Protein AF-A0A3N5GP65-F1 (afdb_monomer_lite)

Secondary structure (DSSP, 8-state):
-------------TTHHHHHHHHHHHHHHHHHHHHHHHHHHTHHHHHHHHHHHHHHHHHGGGS-HHHHHHHTT--PPPP-SSHHHHHHHHHHHHTT-SS----

pLDDT: mean 76.9, std 13.14, range [43.47, 92.38]

Structure (mmCIF, N/CA/C/O backbone):
data_AF-A0A3N5GP65-F1
#
_entry.id   AF-A0A3N5GP65-F1
#
loop_
_atom_site.group_PDB
_atom_site.id
_atom_site.type_symbol
_atom_site.label_atom_id
_atom_site.label_alt_id
_atom_site.label_comp_id
_atom_site.label_asym_id
_atom_site.label_entity_id
_atom_site.label_seq_id
_atom_site.pdbx_PDB_ins_code
_atom_site.Cartn_x
_atom_site.Cartn_y
_atom_site.Cartn_z
_atom_site.occupancy
_atom_site.B_iso_or_equiv
_atom_site.auth_seq_id
_atom_site.auth_comp_id
_atom_site.auth_asym_id
_atom_site.auth_atom_id
_atom_site.pdbx_PDB_model_num
ATOM 1 N N . MET A 1 1 ? -37.261 12.288 31.210 1.00 44.12 1 MET A N 1
ATOM 2 C CA . MET A 1 1 ? -37.288 11.814 29.806 1.00 44.12 1 MET A CA 1
ATOM 3 C C . MET A 1 1 ? -36.732 12.910 28.897 1.00 44.12 1 MET A C 1
ATOM 5 O O . MET A 1 1 ? -37.486 13.785 28.502 1.00 44.12 1 MET A O 1
ATOM 9 N N . LEU A 1 2 ? -35.428 12.914 28.589 1.00 43.47 2 LEU A N 1
ATOM 10 C CA . LEU A 1 2 ? -34.859 13.795 27.557 1.00 43.47 2 LEU A CA 1
ATOM 11 C C . LEU A 1 2 ? -34.317 12.934 26.415 1.00 43.47 2 LEU A C 1
ATOM 13 O O . LEU A 1 2 ? -33.263 12.311 26.512 1.00 43.47 2 LEU A O 1
ATOM 17 N N . LYS A 1 3 ? -35.097 12.875 25.337 1.00 48.44 3 LYS A N 1
ATOM 18 C CA . LYS A 1 3 ? -34.769 12.189 24.089 1.00 48.44 3 LYS A CA 1
ATOM 19 C C . LYS A 1 3 ? -33.785 13.073 23.317 1.00 48.44 3 LYS A C 1
ATOM 21 O O . LYS A 1 3 ? -34.195 13.971 22.588 1.00 48.44 3 LYS A O 1
ATOM 26 N N . SER A 1 4 ? -32.489 12.851 23.543 1.00 52.56 4 SER A N 1
ATOM 27 C CA . SER A 1 4 ? -31.398 13.523 22.831 1.00 52.56 4 SER A CA 1
ATOM 28 C C . SER A 1 4 ? -31.444 13.143 21.349 1.00 52.56 4 SER A C 1
ATOM 30 O O . SER A 1 4 ? -31.078 12.033 20.956 1.00 52.56 4 SER A O 1
ATOM 32 N N . LYS A 1 5 ? -31.976 14.055 20.527 1.00 53.84 5 LYS A N 1
ATOM 33 C CA . LYS A 1 5 ? -31.929 13.988 19.065 1.00 53.84 5 LYS A CA 1
ATOM 34 C C . LYS A 1 5 ? -30.465 14.108 18.630 1.00 53.84 5 LYS A C 1
ATOM 36 O O . LYS A 1 5 ? -29.964 15.211 18.452 1.00 53.84 5 LYS A O 1
ATOM 41 N N . ARG A 1 6 ? -29.789 12.973 18.434 1.00 58.88 6 ARG A N 1
ATOM 42 C CA . ARG A 1 6 ? -28.560 12.907 17.634 1.00 58.88 6 ARG A CA 1
ATOM 43 C C . ARG A 1 6 ? -28.941 13.134 16.175 1.00 58.88 6 ARG A C 1
ATOM 45 O O . ARG A 1 6 ? -29.340 12.215 15.469 1.00 58.88 6 ARG A O 1
ATOM 52 N N . THR A 1 7 ? -28.888 14.389 15.754 1.00 52.81 7 THR A N 1
ATOM 53 C CA . THR A 1 7 ? -28.907 14.777 14.348 1.00 52.81 7 THR A CA 1
ATOM 54 C C . THR A 1 7 ? -27.648 14.222 13.695 1.00 52.81 7 THR A C 1
ATOM 56 O O . THR A 1 7 ? -26.539 14.620 14.044 1.00 52.81 7 THR A O 1
ATOM 59 N N . ALA A 1 8 ? -27.827 13.261 12.790 1.00 53.53 8 ALA A N 1
ATOM 60 C CA . ALA A 1 8 ? -26.779 12.760 11.918 1.00 53.53 8 ALA A CA 1
ATOM 61 C C . ALA A 1 8 ? -26.257 13.927 11.073 1.00 53.53 8 ALA A C 1
ATOM 63 O O . ALA A 1 8 ? -26.921 14.395 10.150 1.00 53.53 8 ALA A O 1
ATOM 64 N N . GLN A 1 9 ? -25.093 14.437 11.453 1.00 51.88 9 GLN A N 1
ATOM 65 C CA . GLN A 1 9 ? -24.384 15.464 10.715 1.00 51.88 9 GLN A CA 1
ATOM 66 C C . GLN A 1 9 ? -23.572 14.740 9.628 1.00 51.88 9 GLN A C 1
ATOM 68 O O . GLN A 1 9 ? -22.721 13.913 9.973 1.00 51.88 9 GLN A O 1
ATOM 73 N N . PRO A 1 10 ? -23.846 14.960 8.329 1.00 49.91 10 PRO A N 1
ATOM 74 C CA . PRO A 1 10 ? -23.084 14.320 7.265 1.00 49.91 10 PRO A CA 1
ATOM 75 C C . PRO A 1 10 ? -21.656 14.853 7.343 1.00 49.91 10 PRO A C 1
ATOM 77 O O . PRO A 1 10 ? -21.427 16.041 7.141 1.00 49.91 10 PRO A O 1
ATOM 80 N N . SER A 1 11 ? -20.715 13.989 7.722 1.00 49.22 11 SER A N 1
ATOM 81 C CA . SER A 1 11 ? -19.309 14.343 7.921 1.00 49.22 11 SER A CA 1
ATOM 82 C C . SER A 1 11 ? -18.614 14.365 6.556 1.00 49.22 11 SER A C 1
ATOM 84 O O . SER A 1 11 ? -18.392 13.293 5.988 1.00 49.22 11 SER A O 1
ATOM 86 N N . PRO A 1 12 ? -18.278 15.534 5.983 1.00 60.78 12 PRO A N 1
ATOM 87 C CA . PRO A 1 12 ? -17.528 15.592 4.743 1.00 60.78 12 PRO A CA 1
ATOM 88 C C . PRO A 1 12 ? -16.033 15.454 5.071 1.00 60.78 12 PRO A C 1
ATOM 90 O O . PRO A 1 12 ? -15.537 16.110 5.984 1.00 60.78 12 PRO A O 1
ATOM 93 N N . SER A 1 13 ? -15.309 14.654 4.281 1.00 53.38 13 SER A N 1
ATOM 94 C CA . SER A 1 13 ? -13.833 14.625 4.148 1.00 53.38 13 SER A CA 1
ATOM 95 C C . SER A 1 13 ? -12.953 13.745 5.068 1.00 53.38 13 SER A C 1
ATOM 97 O O . SER A 1 13 ? -11.762 14.008 5.179 1.00 53.38 13 SER A O 1
ATOM 99 N N . LEU A 1 14 ? -13.430 12.618 5.619 1.00 50.72 14 LEU A N 1
ATOM 100 C CA . LEU A 1 14 ? -12.515 11.636 6.261 1.00 50.72 14 LEU A CA 1
ATOM 101 C C . LEU A 1 14 ? -11.595 10.890 5.269 1.00 50.72 14 LEU A C 1
ATOM 103 O O . LEU A 1 14 ? -10.562 10.352 5.655 1.00 50.72 14 LEU A O 1
ATOM 107 N N . LEU A 1 15 ? -11.935 10.897 3.979 1.00 54.38 15 LEU A N 1
ATOM 108 C CA . LEU A 1 15 ? -11.141 10.261 2.923 1.00 54.38 15 LEU A CA 1
ATOM 109 C C . LEU A 1 15 ? -9.868 11.042 2.540 1.00 54.38 15 LEU A C 1
ATOM 111 O O . LEU A 1 15 ? -9.011 10.476 1.877 1.00 54.38 15 LEU A O 1
ATOM 115 N N . SER A 1 16 ? -9.705 12.319 2.909 1.00 56.25 16 SER A N 1
ATOM 116 C CA . SER A 1 16 ? -8.661 13.168 2.303 1.00 56.25 16 SER A CA 1
ATOM 117 C C . SER A 1 16 ? -7.303 13.135 3.013 1.00 56.25 16 SER A C 1
ATOM 119 O O . SER A 1 16 ? -6.273 13.206 2.343 1.00 56.25 16 SER A O 1
ATOM 121 N N . HIS A 1 17 ? -7.265 13.010 4.344 1.00 58.91 17 HIS A N 1
ATOM 122 C CA . HIS A 1 17 ? -6.006 13.163 5.083 1.00 58.91 17 HIS A CA 1
ATOM 123 C C . HIS A 1 17 ? -5.062 11.968 4.893 1.00 58.91 17 HIS A C 1
ATOM 125 O O . HIS A 1 17 ? -3.887 12.137 4.565 1.00 58.91 17 HIS A O 1
ATOM 131 N N . ASN A 1 18 ? -5.589 10.748 5.017 1.00 64.94 18 ASN A N 1
ATOM 132 C CA . ASN A 1 18 ? -4.770 9.543 4.898 1.00 64.94 18 ASN A CA 1
ATOM 133 C C . ASN A 1 18 ? -4.382 9.251 3.448 1.00 64.94 18 ASN A C 1
ATOM 135 O O . ASN A 1 18 ? -3.295 8.738 3.207 1.00 64.94 18 ASN A O 1
ATOM 139 N N . VAL A 1 19 ? -5.214 9.637 2.475 1.00 73.38 19 VAL A N 1
ATOM 140 C CA . VAL A 1 19 ? -4.907 9.441 1.052 1.00 73.38 19 VAL A CA 1
ATOM 141 C C . VAL A 1 19 ? -3.685 10.253 0.635 1.00 73.38 19 VAL A C 1
ATOM 143 O O . VAL A 1 19 ? -2.820 9.718 -0.051 1.00 73.38 19 VAL A O 1
ATOM 146 N N . ALA A 1 20 ? -3.557 11.501 1.093 1.00 76.50 20 ALA A N 1
ATOM 147 C CA . ALA A 1 20 ? -2.377 12.317 0.805 1.00 76.50 20 ALA A CA 1
ATOM 148 C C . ALA A 1 20 ? -1.095 11.694 1.385 1.00 76.50 20 ALA A C 1
ATOM 150 O O . ALA A 1 20 ? -0.054 11.662 0.722 1.00 76.50 20 ALA A O 1
ATOM 151 N N . HIS A 1 21 ? -1.178 11.146 2.600 1.00 76.12 21 HIS A N 1
ATOM 152 C CA . HIS A 1 21 ? -0.046 10.486 3.242 1.00 76.12 21 HIS A CA 1
ATOM 153 C C . HIS A 1 21 ? 0.334 9.179 2.533 1.00 76.12 21 HIS A C 1
ATOM 155 O O . HIS A 1 21 ? 1.490 8.988 2.158 1.00 76.12 21 HIS A O 1
ATOM 161 N N . SER A 1 22 ? -0.645 8.315 2.257 1.00 77.88 22 SER A N 1
ATOM 162 C CA . SER A 1 22 ? -0.435 7.072 1.511 1.00 77.88 22 SER A CA 1
ATOM 163 C C . SER A 1 22 ? 0.105 7.324 0.104 1.00 77.88 22 SER A C 1
ATOM 165 O O . SER A 1 22 ? 0.995 6.603 -0.339 1.00 77.88 22 SER A O 1
ATOM 167 N N . LEU A 1 23 ? -0.370 8.368 -0.582 1.00 84.56 23 LEU A N 1
ATOM 168 C CA . LEU A 1 23 ? 0.131 8.762 -1.897 1.00 84.56 23 LEU A CA 1
ATOM 169 C C . LEU A 1 23 ? 1.592 9.219 -1.825 1.00 84.56 23 LEU A C 1
ATOM 171 O O . LEU A 1 23 ? 2.397 8.821 -2.661 1.00 84.56 23 LEU A O 1
ATOM 175 N N . THR A 1 24 ? 1.952 9.996 -0.799 1.00 88.25 24 THR A N 1
ATOM 176 C CA . THR A 1 24 ? 3.338 10.436 -0.572 1.00 88.25 24 THR A CA 1
ATOM 177 C C . THR A 1 24 ? 4.271 9.239 -0.378 1.00 88.25 24 THR A C 1
ATOM 179 O O . THR A 1 24 ? 5.330 9.174 -1.003 1.00 88.25 24 THR A O 1
ATOM 182 N N . ILE A 1 25 ? 3.855 8.257 0.430 1.00 86.25 25 ILE A N 1
ATOM 183 C CA . ILE A 1 25 ? 4.613 7.017 0.652 1.00 86.25 25 ILE A CA 1
ATOM 184 C C . ILE A 1 25 ? 4.758 6.228 -0.654 1.00 86.25 25 ILE A C 1
ATOM 186 O O . ILE A 1 25 ? 5.860 5.796 -0.985 1.00 86.25 25 ILE A O 1
ATOM 190 N N . LEU A 1 26 ? 3.672 6.070 -1.415 1.00 86.25 26 LEU A N 1
ATOM 191 C CA . LEU A 1 26 ? 3.676 5.358 -2.697 1.00 86.25 26 LEU A CA 1
ATOM 192 C C . LEU A 1 26 ? 4.617 6.004 -3.716 1.00 86.25 26 LEU A C 1
ATOM 194 O O . LEU A 1 26 ? 5.377 5.299 -4.376 1.00 86.25 26 LEU A O 1
ATOM 198 N N . ILE A 1 27 ? 4.598 7.334 -3.821 1.00 88.25 27 ILE A N 1
ATOM 199 C CA . ILE A 1 27 ? 5.484 8.079 -4.719 1.00 88.25 27 ILE A CA 1
ATOM 200 C C . ILE A 1 27 ? 6.942 7.906 -4.286 1.00 88.25 27 ILE A C 1
ATOM 202 O O . ILE A 1 27 ? 7.782 7.558 -5.114 1.00 88.25 27 ILE A O 1
ATOM 206 N N . GLY A 1 28 ? 7.247 8.097 -2.999 1.00 89.62 28 GLY A N 1
ATOM 207 C CA . GLY A 1 28 ? 8.608 7.940 -2.479 1.00 89.62 28 GLY A CA 1
ATOM 208 C C . GLY A 1 28 ? 9.156 6.530 -2.702 1.00 89.62 28 GLY A C 1
ATOM 209 O O . GLY A 1 28 ? 10.270 6.366 -3.201 1.00 89.62 28 GLY A O 1
ATOM 210 N N . LEU A 1 29 ? 8.343 5.511 -2.412 1.00 88.81 29 LEU A N 1
ATOM 211 C CA . LEU A 1 29 ? 8.687 4.113 -2.652 1.00 88.81 29 LEU A CA 1
ATOM 212 C C . LEU A 1 29 ? 8.902 3.833 -4.143 1.00 88.81 29 LEU A C 1
ATOM 214 O O . LEU A 1 29 ? 9.873 3.173 -4.506 1.00 88.81 29 LEU A O 1
ATOM 218 N N . GLY A 1 30 ? 8.027 4.354 -5.006 1.00 87.81 30 GLY A N 1
ATOM 219 C CA . GLY A 1 30 ? 8.128 4.177 -6.450 1.00 87.81 30 GLY A CA 1
ATOM 220 C C . GLY A 1 30 ? 9.379 4.813 -7.047 1.00 87.81 30 GLY A C 1
ATOM 221 O O . GLY A 1 30 ? 10.035 4.188 -7.877 1.00 87.81 30 GLY A O 1
ATOM 222 N N . ILE A 1 31 ? 9.760 6.009 -6.589 1.00 91.12 31 ILE A N 1
ATOM 223 C CA . ILE A 1 31 ? 10.993 6.680 -7.022 1.00 91.12 31 ILE A CA 1
ATOM 224 C C . ILE A 1 31 ? 12.220 5.889 -6.566 1.00 91.12 31 ILE A C 1
ATOM 226 O O . ILE A 1 31 ? 13.090 5.601 -7.385 1.00 91.12 31 ILE A O 1
ATOM 230 N N . ALA A 1 32 ? 12.286 5.508 -5.287 1.00 91.12 32 ALA A N 1
ATOM 231 C CA . ALA A 1 32 ? 13.412 4.748 -4.749 1.00 91.12 32 ALA A CA 1
ATOM 232 C C . ALA A 1 32 ? 13.576 3.398 -5.464 1.00 91.12 32 ALA A C 1
ATOM 234 O O . ALA A 1 32 ? 14.648 3.101 -5.989 1.00 91.12 32 ALA A O 1
ATOM 235 N N . ALA A 1 33 ? 12.502 2.608 -5.551 1.00 88.44 33 ALA A N 1
ATOM 236 C CA . ALA A 1 33 ? 12.525 1.304 -6.205 1.00 88.44 33 ALA A CA 1
ATOM 237 C C . ALA A 1 33 ? 12.789 1.417 -7.714 1.00 88.44 33 ALA A C 1
ATOM 239 O O . ALA A 1 33 ? 13.568 0.638 -8.261 1.00 88.44 33 ALA A O 1
ATOM 240 N N . GLY A 1 34 ? 12.175 2.396 -8.384 1.00 86.56 34 GLY A N 1
ATOM 241 C CA . GLY A 1 34 ? 12.355 2.641 -9.812 1.00 86.56 34 GLY A CA 1
ATOM 242 C C . GLY A 1 34 ? 13.783 3.056 -10.151 1.00 86.56 34 GLY A C 1
ATOM 243 O O . GLY A 1 34 ? 14.351 2.533 -11.107 1.00 86.56 34 GLY A O 1
ATOM 244 N N . LEU A 1 35 ? 14.396 3.927 -9.341 1.00 90.81 35 LEU A N 1
ATOM 245 C CA . LEU A 1 35 ? 15.794 4.318 -9.505 1.00 90.81 35 LEU A CA 1
ATOM 246 C C . LEU A 1 35 ? 16.722 3.119 -9.292 1.00 90.81 35 LEU A C 1
ATOM 248 O O . LEU A 1 35 ? 17.564 2.848 -10.143 1.00 90.81 35 LEU A O 1
ATOM 252 N N . SER A 1 36 ? 16.535 2.348 -8.216 1.00 90.00 36 SER A N 1
ATOM 253 C CA . SER A 1 36 ? 17.319 1.130 -7.986 1.00 90.00 36 SER A CA 1
ATOM 254 C C . SER A 1 36 ? 17.192 0.145 -9.150 1.00 90.00 36 SER A C 1
ATOM 256 O O . SER A 1 36 ? 18.199 -0.321 -9.674 1.00 90.00 36 SER A O 1
ATOM 258 N N . ALA A 1 37 ? 15.975 -0.133 -9.615 1.00 89.50 37 ALA A N 1
ATOM 259 C CA . ALA A 1 37 ? 15.756 -1.056 -10.722 1.00 89.50 37 ALA A CA 1
ATOM 260 C C . ALA A 1 37 ? 16.317 -0.531 -12.052 1.00 89.50 37 ALA A C 1
ATOM 262 O O . ALA A 1 37 ? 16.836 -1.319 -12.843 1.00 89.50 37 ALA A O 1
ATOM 263 N N . TYR A 1 38 ? 16.271 0.784 -12.279 1.00 89.81 38 TYR A N 1
ATOM 264 C CA . TYR A 1 38 ? 16.918 1.413 -13.427 1.00 89.81 38 TYR A CA 1
ATOM 265 C C . TYR A 1 38 ? 18.433 1.208 -13.413 1.00 89.81 38 TYR A C 1
ATOM 267 O O . TYR A 1 38 ? 19.012 0.875 -14.441 1.00 89.81 38 TYR A O 1
ATOM 275 N N . LEU A 1 39 ? 19.081 1.340 -12.254 1.00 90.31 39 LEU A N 1
ATOM 276 C CA . LEU A 1 39 ? 20.513 1.060 -12.143 1.00 90.31 39 LEU A CA 1
ATOM 277 C C . LEU A 1 39 ? 20.853 -0.419 -12.394 1.00 90.31 39 LEU A C 1
ATOM 279 O O . LEU A 1 39 ? 21.906 -0.700 -12.958 1.00 90.31 39 LEU A O 1
ATOM 283 N N . LEU A 1 40 ? 19.985 -1.358 -12.001 1.00 90.62 40 LEU A N 1
ATOM 284 C CA . LEU A 1 40 ? 20.235 -2.794 -12.183 1.00 90.62 40 LEU A CA 1
ATOM 285 C C . LEU A 1 40 ? 19.971 -3.284 -13.615 1.00 90.62 40 LEU A C 1
ATOM 287 O O . LEU A 1 40 ? 20.721 -4.111 -14.126 1.00 90.62 40 LEU A O 1
ATOM 291 N N . ALA A 1 41 ? 18.880 -2.832 -14.235 1.00 88.44 41 ALA A N 1
ATOM 292 C CA . ALA A 1 41 ? 18.357 -3.409 -15.477 1.00 88.44 41 ALA A CA 1
ATOM 293 C C . ALA A 1 41 ? 17.873 -2.356 -16.493 1.00 88.44 41 ALA A C 1
ATOM 295 O O . ALA A 1 41 ? 17.171 -2.684 -17.455 1.00 88.44 41 ALA A O 1
ATOM 296 N N . GLY A 1 42 ? 18.207 -1.080 -16.289 1.00 89.69 42 GLY A N 1
ATOM 297 C CA . GLY A 1 42 ? 17.804 0.017 -17.164 1.00 89.69 42 GLY A CA 1
ATOM 298 C C . GLY A 1 42 ? 16.285 0.185 -17.241 1.00 89.69 42 GLY A C 1
ATOM 299 O O . GLY A 1 42 ? 15.554 0.030 -16.261 1.00 89.69 42 GLY A O 1
ATOM 300 N N . LEU A 1 43 ? 15.783 0.491 -18.439 1.00 89.25 43 LEU A N 1
ATOM 301 C CA . LEU A 1 43 ? 14.358 0.752 -18.674 1.00 89.25 43 LEU A CA 1
ATOM 302 C C . LEU A 1 43 ? 13.457 -0.447 -18.310 1.00 89.25 43 LEU A C 1
ATOM 304 O O . LEU A 1 43 ? 12.340 -0.260 -17.833 1.00 89.25 43 LEU A O 1
ATOM 308 N N . ILE A 1 44 ? 13.952 -1.678 -18.485 1.00 89.94 44 ILE A N 1
ATOM 309 C CA . ILE A 1 44 ? 13.222 -2.915 -18.153 1.00 89.94 44 ILE A CA 1
ATOM 310 C C . ILE A 1 44 ? 12.975 -3.005 -16.643 1.00 89.94 44 ILE A C 1
ATOM 312 O O . ILE A 1 44 ? 11.894 -3.414 -16.211 1.00 89.94 44 ILE A O 1
ATOM 316 N N . GLY A 1 45 ? 13.943 -2.568 -15.834 1.00 85.00 45 GLY A N 1
ATOM 317 C CA . GLY A 1 45 ? 13.796 -2.492 -14.383 1.00 85.00 45 GLY A CA 1
ATOM 318 C C . GLY A 1 45 ? 12.664 -1.551 -13.968 1.00 85.00 45 GLY A C 1
ATOM 319 O O . GLY A 1 45 ? 11.835 -1.921 -13.137 1.00 85.00 45 GLY A O 1
ATOM 320 N N . ILE A 1 46 ? 12.563 -0.382 -14.610 1.00 85.12 46 ILE A N 1
ATOM 321 C CA . ILE A 1 46 ? 11.478 0.582 -14.359 1.00 85.12 46 ILE A CA 1
ATOM 322 C C . ILE A 1 46 ? 10.114 -0.035 -14.685 1.00 85.12 46 ILE A C 1
ATOM 324 O O . ILE A 1 46 ? 9.203 0.033 -13.862 1.00 85.12 46 ILE A O 1
ATOM 328 N N . VAL A 1 47 ? 9.970 -0.664 -15.858 1.00 91.25 47 VAL A N 1
ATOM 329 C CA . VAL A 1 47 ? 8.705 -1.301 -16.268 1.00 91.25 47 VAL A 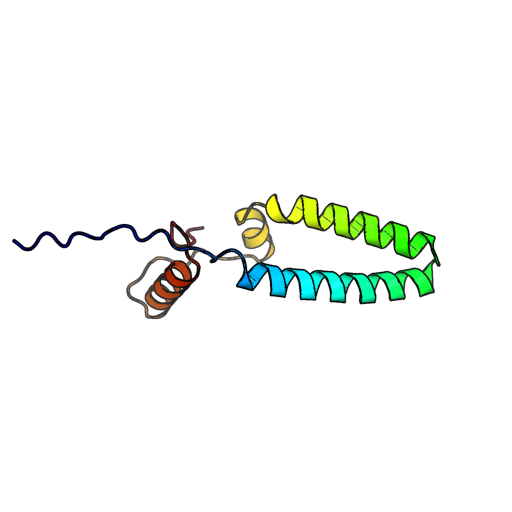CA 1
ATOM 330 C C . VAL A 1 47 ? 8.313 -2.408 -15.290 1.00 91.25 47 VAL A C 1
ATOM 332 O O . VAL A 1 47 ? 7.155 -2.496 -14.889 1.00 91.25 47 VAL A O 1
ATOM 335 N N . THR A 1 48 ? 9.281 -3.208 -14.843 1.00 89.12 48 THR A N 1
ATOM 336 C CA . THR A 1 48 ? 9.047 -4.286 -13.874 1.00 89.12 48 THR A CA 1
ATOM 337 C C . THR A 1 48 ? 8.552 -3.736 -12.535 1.00 89.12 48 THR A C 1
ATOM 339 O O . THR A 1 48 ? 7.545 -4.208 -12.011 1.00 89.12 48 THR A O 1
ATOM 342 N N . VAL A 1 49 ? 9.201 -2.696 -12.000 1.00 88.69 49 VAL A N 1
ATOM 343 C CA . VAL A 1 49 ? 8.770 -2.037 -10.755 1.00 88.69 49 VAL A CA 1
ATOM 344 C C . VAL A 1 49 ? 7.385 -1.416 -10.902 1.00 88.69 49 VAL A C 1
ATOM 346 O O . VAL A 1 49 ? 6.558 -1.564 -10.004 1.00 88.69 49 VAL A O 1
ATOM 349 N N . ALA A 1 50 ? 7.097 -0.770 -12.034 1.00 87.69 50 ALA A N 1
ATOM 350 C CA . ALA A 1 50 ? 5.780 -0.204 -12.302 1.00 87.69 50 ALA A CA 1
ATOM 351 C C . ALA A 1 50 ? 4.689 -1.288 -12.297 1.00 87.69 50 ALA A C 1
ATOM 353 O O . ALA A 1 50 ? 3.658 -1.114 -11.648 1.00 87.69 50 ALA A O 1
ATOM 354 N N . ILE A 1 51 ? 4.936 -2.435 -12.942 1.00 92.38 51 ILE A N 1
ATOM 355 C CA . ILE A 1 51 ? 4.012 -3.580 -12.936 1.00 92.38 51 ILE A CA 1
ATOM 356 C C . ILE A 1 51 ? 3.797 -4.097 -11.510 1.00 92.38 51 ILE A C 1
ATOM 358 O O . ILE A 1 51 ? 2.654 -4.307 -11.106 1.00 92.38 51 ILE A O 1
ATOM 362 N N . ILE A 1 52 ? 4.869 -4.264 -10.729 1.00 88.44 52 ILE A N 1
ATOM 363 C CA . ILE A 1 52 ? 4.785 -4.732 -9.338 1.00 88.44 52 ILE A CA 1
ATOM 364 C C . ILE A 1 52 ? 3.977 -3.754 -8.478 1.00 88.44 52 ILE A C 1
ATOM 366 O O . ILE A 1 52 ? 3.110 -4.189 -7.727 1.00 88.44 52 ILE A O 1
ATOM 370 N N . LEU A 1 53 ? 4.209 -2.444 -8.603 1.00 86.44 53 LEU A N 1
ATOM 371 C CA . LEU A 1 53 ? 3.464 -1.417 -7.866 1.00 86.44 53 LEU A CA 1
ATOM 372 C C . LEU A 1 53 ? 1.978 -1.406 -8.231 1.00 86.44 53 LEU A C 1
ATOM 374 O O . LEU A 1 53 ? 1.124 -1.312 -7.348 1.00 86.44 53 LEU A O 1
ATOM 378 N N . VAL A 1 54 ? 1.648 -1.537 -9.516 1.00 88.88 54 VAL A N 1
ATOM 379 C CA . VAL A 1 54 ? 0.252 -1.642 -9.961 1.00 88.88 54 VAL A CA 1
ATOM 380 C C . VAL A 1 54 ? -0.390 -2.915 -9.406 1.00 88.88 54 VAL A C 1
ATOM 382 O O . VAL A 1 54 ? -1.484 -2.859 -8.849 1.00 88.88 54 VAL A O 1
ATOM 385 N N . ALA A 1 55 ? 0.304 -4.053 -9.467 1.00 87.88 55 ALA A N 1
ATOM 386 C CA . ALA A 1 55 ? -0.185 -5.299 -8.884 1.00 87.88 55 ALA A CA 1
ATOM 387 C C . ALA A 1 55 ? -0.409 -5.172 -7.366 1.00 87.88 55 ALA A C 1
ATOM 389 O O . ALA A 1 55 ? -1.449 -5.595 -6.863 1.00 87.88 55 ALA A O 1
ATOM 390 N N . LEU A 1 56 ? 0.516 -4.528 -6.644 1.00 84.06 56 LEU A N 1
ATOM 391 C CA . LEU A 1 56 ? 0.400 -4.279 -5.206 1.00 84.06 56 LEU A CA 1
ATOM 392 C C . LEU A 1 56 ? -0.782 -3.371 -4.873 1.00 84.06 56 LEU A C 1
ATOM 394 O O . LEU A 1 56 ? -1.533 -3.672 -3.953 1.00 84.06 56 LEU A O 1
ATOM 398 N N . THR A 1 57 ? -0.970 -2.273 -5.606 1.00 81.50 57 THR A N 1
ATOM 399 C CA . THR A 1 57 ? -2.064 -1.322 -5.342 1.00 81.50 57 THR A CA 1
ATOM 400 C C . THR A 1 57 ? -3.436 -1.925 -5.635 1.00 81.50 57 THR A C 1
ATOM 402 O O . THR A 1 57 ? -4.387 -1.643 -4.911 1.00 81.50 57 THR A O 1
ATOM 405 N N . LEU A 1 58 ? -3.542 -2.813 -6.628 1.00 83.50 58 LEU A N 1
ATOM 406 C CA . LEU A 1 58 ? -4.765 -3.573 -6.903 1.00 83.50 58 LEU A CA 1
ATOM 407 C C . LEU A 1 58 ? -5.019 -4.689 -5.876 1.00 83.50 58 LEU A C 1
ATOM 409 O O . LEU A 1 58 ? -6.176 -4.991 -5.573 1.00 83.50 58 LEU A O 1
ATOM 413 N N . ALA A 1 59 ? -3.961 -5.297 -5.336 1.00 78.56 59 ALA A N 1
ATOM 414 C CA . ALA A 1 59 ? -4.056 -6.354 -4.330 1.00 78.56 59 ALA A CA 1
ATOM 415 C C . ALA A 1 59 ? -4.290 -5.817 -2.907 1.00 78.56 59 ALA A C 1
ATOM 417 O O . ALA A 1 59 ? -4.999 -6.455 -2.133 1.00 78.56 59 ALA A O 1
ATOM 418 N N . ALA A 1 60 ? -3.747 -4.646 -2.567 1.00 69.75 60 ALA A N 1
ATOM 419 C CA . ALA A 1 60 ? -3.815 -4.039 -1.237 1.00 69.75 60 ALA A CA 1
ATOM 420 C C . ALA A 1 60 ? -5.237 -3.948 -0.645 1.00 69.75 60 ALA A C 1
ATOM 422 O O . ALA A 1 60 ? -5.420 -4.395 0.486 1.00 69.75 60 ALA A O 1
ATOM 423 N N . PRO A 1 61 ? -6.270 -3.460 -1.362 1.00 68.31 61 PRO A N 1
ATOM 424 C CA . PRO A 1 61 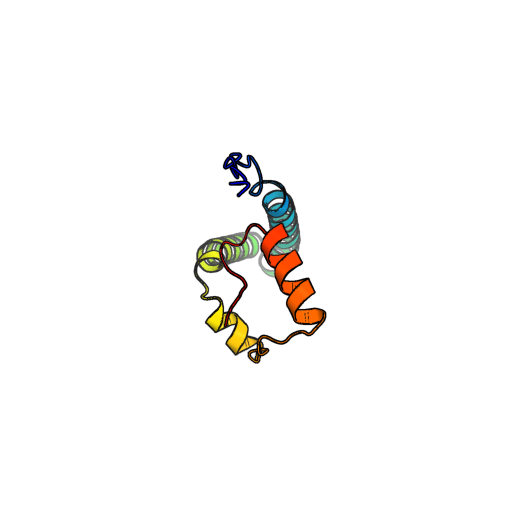? -7.631 -3.420 -0.822 1.00 68.31 61 PRO A CA 1
ATOM 425 C C . PRO A 1 61 ? -8.301 -4.800 -0.711 1.00 68.31 61 PRO A C 1
ATOM 427 O O . PRO A 1 61 ? -9.399 -4.891 -0.171 1.00 68.31 61 PRO A O 1
ATOM 430 N N . ARG A 1 62 ? -7.693 -5.869 -1.245 1.00 65.25 62 ARG A N 1
ATOM 431 C CA . ARG A 1 62 ? -8.283 -7.216 -1.296 1.00 65.25 62 ARG A CA 1
ATOM 432 C C . ARG A 1 62 ? -7.713 -8.197 -0.276 1.00 65.25 62 ARG A C 1
ATOM 434 O O . ARG A 1 62 ? -8.212 -9.317 -0.213 1.00 65.25 62 ARG A O 1
ATOM 441 N N . VAL A 1 63 ? -6.685 -7.832 0.491 1.00 70.12 63 VAL A N 1
ATOM 442 C CA . VAL A 1 63 ? -6.131 -8.733 1.511 1.00 70.12 63 VAL A CA 1
ATOM 443 C C . VAL A 1 63 ? -7.053 -8.726 2.737 1.00 70.12 63 VAL A C 1
ATOM 445 O O . VAL A 1 63 ? -7.207 -7.669 3.351 1.00 70.12 63 VAL A O 1
ATOM 448 N N . PRO A 1 64 ? -7.663 -9.867 3.120 1.00 72.50 64 PRO A N 1
ATOM 449 C CA . PRO A 1 64 ? -8.478 -9.945 4.329 1.00 72.50 64 PRO A CA 1
ATOM 450 C C . PRO A 1 64 ? -7.622 -9.631 5.555 1.00 72.50 64 PRO A C 1
ATOM 452 O O . PRO A 1 64 ? -6.490 -10.123 5.653 1.00 72.50 64 PRO A 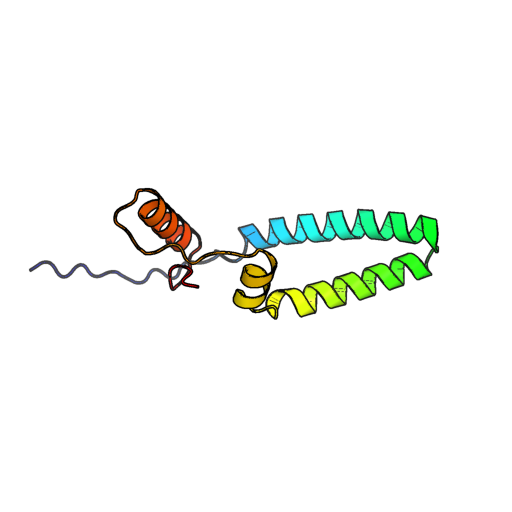O 1
ATOM 455 N N . ALA A 1 65 ? -8.161 -8.860 6.498 1.00 71.00 65 ALA A N 1
ATOM 456 C CA . ALA A 1 65 ? -7.463 -8.501 7.732 1.00 71.00 65 ALA A CA 1
ATOM 457 C C . ALA A 1 65 ? -6.974 -9.751 8.487 1.00 71.00 65 ALA A C 1
ATOM 459 O O . ALA A 1 65 ? -5.835 -9.788 8.955 1.00 71.00 65 ALA A O 1
ATOM 460 N N . GLU A 1 66 ? -7.759 -10.833 8.467 1.00 72.75 66 GLU A N 1
ATOM 461 C CA . GLU A 1 66 ? -7.418 -12.120 9.074 1.00 72.75 66 GLU A CA 1
ATOM 462 C C . GLU A 1 66 ? -6.120 -12.714 8.516 1.00 72.75 66 GLU A C 1
ATOM 464 O O . GLU A 1 66 ? -5.373 -13.376 9.236 1.00 72.75 66 GLU A O 1
ATOM 469 N N . THR A 1 67 ? -5.824 -12.487 7.232 1.00 81.06 67 THR A N 1
ATOM 470 C CA . THR A 1 67 ? -4.605 -13.011 6.597 1.00 81.06 67 THR A CA 1
ATOM 471 C C . THR A 1 67 ? -3.372 -12.281 7.117 1.00 81.06 67 THR A C 1
ATOM 473 O O . THR A 1 67 ? -2.372 -12.918 7.452 1.00 81.06 67 THR A O 1
ATOM 476 N N . LEU A 1 68 ? -3.455 -10.954 7.245 1.00 77.81 6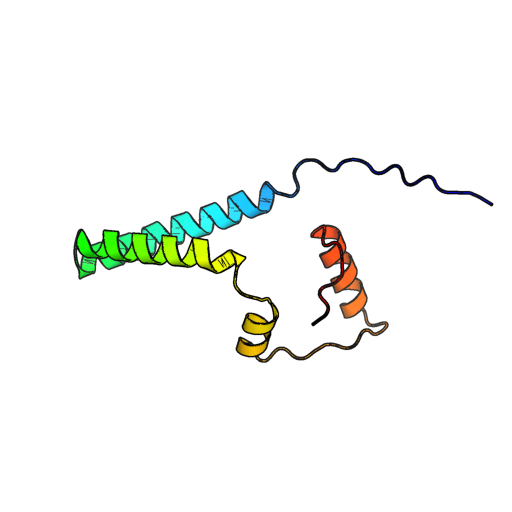8 LEU A N 1
ATOM 477 C CA . LEU A 1 68 ? -2.380 -10.142 7.815 1.00 77.81 68 LEU A CA 1
ATOM 478 C C . LEU A 1 68 ? -2.176 -10.475 9.293 1.00 77.81 68 LEU A C 1
ATOM 480 O O . LEU A 1 68 ? -1.050 -10.672 9.738 1.00 77.81 68 LEU A O 1
ATOM 484 N N . MET A 1 69 ? -3.256 -10.617 10.053 1.00 78.12 69 MET A N 1
ATOM 485 C CA . MET A 1 69 ? -3.172 -10.914 11.481 1.00 78.12 69 MET A CA 1
ATOM 486 C C . MET A 1 69 ? -2.611 -12.310 11.759 1.00 78.12 69 MET A C 1
ATOM 488 O O . MET A 1 69 ? -1.804 -12.464 12.675 1.00 78.12 69 MET A O 1
ATOM 492 N N . ARG A 1 70 ? -2.913 -13.308 10.918 1.00 81.88 70 ARG A N 1
ATOM 493 C CA . ARG A 1 70 ? -2.243 -14.619 10.968 1.00 81.88 70 ARG A CA 1
ATOM 494 C C . ARG A 1 70 ? -0.758 -14.528 10.639 1.00 81.88 70 ARG A C 1
ATOM 496 O O . ARG A 1 70 ? 0.042 -15.150 11.331 1.00 81.88 70 ARG A O 1
ATOM 503 N N . LEU A 1 71 ? -0.388 -13.747 9.622 1.00 84.31 71 LEU A N 1
ATOM 504 C CA . LEU A 1 71 ? 1.013 -13.536 9.251 1.00 84.31 71 LEU A CA 1
ATOM 505 C C . LEU A 1 71 ? 1.819 -12.946 10.418 1.00 84.31 71 LEU A C 1
ATOM 507 O O . LEU A 1 71 ? 2.926 -13.400 10.694 1.00 84.31 71 LEU A O 1
ATOM 511 N N . TYR A 1 72 ? 1.235 -11.990 11.141 1.00 81.69 72 TYR A N 1
ATOM 512 C CA . TYR A 1 72 ? 1.847 -11.376 12.322 1.00 81.69 72 TYR A CA 1
ATOM 513 C C . TYR A 1 72 ? 1.640 -12.163 13.627 1.00 81.69 72 TYR A C 1
ATOM 515 O O . TYR A 1 72 ? 2.037 -11.684 14.686 1.00 81.69 72 TYR A O 1
ATOM 523 N N . SER A 1 73 ? 1.049 -13.364 13.583 1.00 81.69 73 SER A N 1
ATOM 524 C CA . SER A 1 73 ? 0.722 -14.159 14.780 1.00 81.69 73 SER A CA 1
ATOM 525 C C . SER A 1 73 ? -0.053 -13.368 15.844 1.00 81.69 73 SER A C 1
ATOM 527 O O . SER A 1 73 ? 0.179 -13.522 17.047 1.00 81.69 73 SER A O 1
ATOM 529 N N . ALA A 1 74 ? -0.966 -12.499 15.407 1.00 79.94 74 ALA A N 1
ATOM 530 C CA . ALA A 1 74 ? -1.791 -11.710 16.305 1.00 79.94 74 ALA A CA 1
ATOM 531 C C . ALA A 1 74 ? -2.654 -12.633 17.179 1.00 79.94 74 ALA A C 1
ATOM 533 O O . ALA A 1 74 ? -3.208 -13.631 16.712 1.00 79.94 74 ALA A O 1
ATOM 534 N N . ARG A 1 75 ? -2.761 -12.296 18.467 1.00 77.88 75 ARG A N 1
ATOM 535 C CA . ARG A 1 75 ? -3.691 -12.942 19.395 1.00 77.88 75 ARG A CA 1
ATOM 536 C C . ARG A 1 75 ? -4.858 -12.015 19.667 1.00 77.88 75 ARG A C 1
ATOM 538 O O . ARG A 1 75 ? -4.661 -10.819 19.870 1.00 77.88 75 ARG A O 1
ATOM 545 N N . LEU A 1 76 ? -6.044 -12.607 19.740 1.00 75.62 76 LEU A N 1
ATOM 546 C CA . LEU A 1 76 ? -7.249 -11.905 20.142 1.00 75.62 76 LEU A CA 1
ATOM 547 C C . LEU A 1 76 ? -7.085 -11.398 21.580 1.00 75.62 76 LEU A C 1
ATOM 549 O O . LEU A 1 76 ? -6.813 -12.183 22.493 1.00 75.62 76 LEU A O 1
ATOM 553 N N . VAL A 1 77 ? -7.239 -10.090 21.766 1.00 76.19 77 VAL A N 1
ATOM 554 C CA . VAL A 1 77 ? -7.244 -9.464 23.090 1.00 76.19 77 VAL A CA 1
ATOM 555 C C . VAL A 1 77 ? -8.695 -9.435 23.576 1.00 76.19 77 VAL A C 1
ATOM 557 O O . VAL A 1 77 ? -9.528 -8.820 22.906 1.00 76.19 77 VAL A O 1
ATOM 560 N N . PRO A 1 78 ? -9.035 -10.119 24.684 1.00 76.62 78 PRO A N 1
ATOM 561 C CA . PRO A 1 78 ? -10.395 -10.120 25.207 1.00 76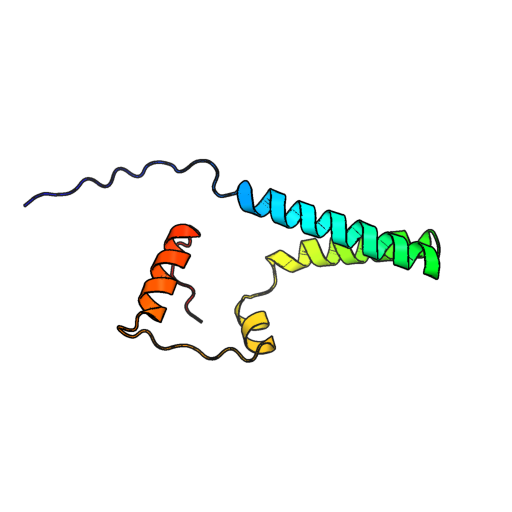.62 78 PRO A CA 1
ATOM 562 C C . PRO A 1 78 ? -10.816 -8.712 25.631 1.00 76.62 78 PRO A C 1
ATOM 564 O O . PRO A 1 78 ? -10.004 -7.926 26.114 1.00 76.62 78 PRO A O 1
ATOM 567 N N . LEU A 1 79 ? -12.100 -8.409 25.441 1.00 76.69 79 LEU A N 1
ATOM 568 C CA . LEU A 1 79 ? -12.675 -7.136 25.849 1.00 76.69 79 LEU A CA 1
ATOM 569 C C . LEU A 1 79 ? -12.777 -7.096 27.376 1.00 76.69 79 LEU A C 1
ATOM 571 O O . LEU A 1 79 ? -13.470 -7.912 27.982 1.00 76.69 79 LEU A O 1
ATOM 575 N N . ASP A 1 80 ? -12.067 -6.157 27.978 1.00 80.81 80 ASP A N 1
ATOM 576 C CA . ASP A 1 80 ? -11.950 -5.977 29.419 1.00 80.81 80 ASP A CA 1
ATOM 577 C C . ASP A 1 80 ? -12.110 -4.497 29.799 1.00 80.81 80 ASP A C 1
ATOM 579 O O . ASP A 1 80 ? -12.033 -3.610 28.949 1.00 80.81 80 ASP A O 1
ATOM 583 N N . ASP A 1 81 ? -12.285 -4.209 31.091 1.00 79.31 81 ASP A N 1
ATOM 584 C CA . ASP A 1 81 ? -12.344 -2.832 31.618 1.00 79.31 81 ASP A CA 1
ATOM 585 C C . ASP A 1 81 ? -10.958 -2.151 31.655 1.00 79.31 81 ASP A C 1
ATOM 587 O O . ASP A 1 81 ? -10.720 -1.196 32.400 1.00 79.31 81 ASP A O 1
ATOM 591 N N . SER A 1 82 ? -9.998 -2.648 30.870 1.00 81.75 82 SER A N 1
ATOM 592 C CA . SER A 1 82 ? -8.656 -2.089 30.829 1.00 81.75 82 SER A CA 1
ATOM 593 C C . SER A 1 82 ? -8.629 -0.746 30.100 1.00 81.75 82 SER A C 1
ATOM 595 O O . SER A 1 82 ? -9.393 -0.466 29.170 1.00 81.75 82 SER A O 1
ATOM 597 N N . GLN A 1 83 ? -7.656 0.088 30.472 1.00 84.12 83 GLN A N 1
ATOM 598 C CA . GLN A 1 83 ? -7.378 1.336 29.757 1.00 84.12 83 GLN A CA 1
ATOM 599 C C . GLN A 1 83 ? -7.060 1.101 28.277 1.00 84.12 83 GLN A C 1
ATOM 601 O O . GLN A 1 83 ? -7.352 1.961 27.448 1.00 84.12 83 GLN A O 1
ATOM 606 N N . LEU A 1 84 ? -6.490 -0.060 27.938 1.00 84.00 84 LEU A N 1
ATOM 607 C CA . LEU A 1 84 ? -6.198 -0.426 26.559 1.00 84.00 84 LEU A CA 1
ATOM 608 C C . LEU A 1 84 ? -7.491 -0.576 25.755 1.00 84.00 84 LEU A C 1
ATOM 610 O O . LEU A 1 84 ? -7.604 -0.002 24.675 1.00 84.00 84 LEU A O 1
ATOM 614 N N . SER A 1 85 ? -8.486 -1.275 26.305 1.00 82.94 85 SER A N 1
ATOM 615 C CA . SER A 1 85 ? -9.787 -1.433 25.657 1.00 82.94 85 SER A CA 1
ATOM 616 C C . SER A 1 85 ? -10.495 -0.094 25.439 1.00 82.94 85 SER A C 1
ATOM 618 O O . SER A 1 85 ? -11.013 0.136 24.349 1.00 82.94 85 SER A O 1
ATOM 620 N N . SER A 1 86 ? -10.426 0.829 26.403 1.00 84.06 86 SER A N 1
ATOM 621 C CA . SER A 1 86 ? -10.974 2.184 26.243 1.00 84.06 86 SER A CA 1
ATOM 622 C C . SER A 1 86 ? -10.221 3.018 25.194 1.00 84.06 86 SER A C 1
ATOM 624 O O . SER A 1 86 ? -10.841 3.721 24.395 1.00 84.06 86 SER A O 1
ATOM 626 N N . LEU A 1 87 ? -8.888 2.921 25.142 1.00 87.31 87 LEU A N 1
ATOM 627 C CA . LEU A 1 87 ? -8.073 3.599 24.128 1.00 87.31 87 LEU A CA 1
ATOM 628 C C . LEU A 1 87 ? -8.397 3.114 22.714 1.00 87.31 87 LEU A C 1
ATOM 630 O O . LEU A 1 87 ? -8.533 3.935 21.807 1.00 87.31 87 LEU A O 1
ATOM 634 N N . VAL A 1 88 ? -8.545 1.802 22.529 1.00 84.56 88 VAL A N 1
ATOM 635 C CA . VAL A 1 88 ? -8.907 1.213 21.234 1.00 84.56 88 VAL A CA 1
ATOM 636 C C . VAL A 1 88 ? -10.269 1.726 20.765 1.00 84.56 88 VAL A C 1
ATOM 638 O O . VAL A 1 88 ? -10.402 2.069 19.593 1.00 84.56 88 VAL A O 1
ATOM 641 N N . ASP A 1 89 ? -11.246 1.878 21.662 1.00 85.44 89 ASP A N 1
ATOM 642 C CA . ASP A 1 89 ? -12.561 2.427 21.308 1.00 85.44 89 ASP A CA 1
ATOM 643 C C . ASP A 1 89 ? -12.477 3.894 20.866 1.00 85.44 89 ASP A C 1
ATOM 645 O O . ASP A 1 89 ? -13.072 4.285 19.859 1.00 85.44 89 ASP A O 1
ATOM 649 N N . VAL A 1 90 ? -11.691 4.713 21.572 1.00 87.38 90 VAL A N 1
ATOM 650 C CA . VAL A 1 90 ? -11.468 6.118 21.192 1.00 87.38 90 VAL A CA 1
ATOM 651 C C . VAL A 1 90 ? -10.763 6.216 19.838 1.00 87.38 90 VAL A C 1
ATOM 653 O O . VAL A 1 90 ? -11.114 7.071 19.021 1.00 87.38 90 VAL A O 1
ATOM 656 N N . LEU A 1 91 ? -9.782 5.349 19.581 1.00 86.88 91 LEU A N 1
ATOM 657 C CA . LEU A 1 91 ? -9.062 5.301 18.309 1.00 86.88 91 LEU A CA 1
ATOM 658 C C . LEU A 1 91 ? -9.965 4.831 17.164 1.00 86.88 91 LEU A C 1
ATOM 660 O O . LEU A 1 91 ? -9.975 5.469 16.114 1.00 86.88 91 LEU A O 1
ATOM 664 N N . ALA A 1 92 ? -10.761 3.780 17.370 1.00 84.25 92 ALA A N 1
ATOM 665 C CA . ALA A 1 92 ? -11.703 3.274 16.375 1.00 84.25 92 ALA A CA 1
ATOM 666 C C . ALA A 1 92 ? -12.764 4.326 16.020 1.00 84.25 92 ALA A C 1
ATOM 668 O O . ALA A 1 92 ? -13.047 4.556 14.842 1.00 84.25 92 ALA A O 1
ATOM 669 N N . TRP A 1 93 ? -13.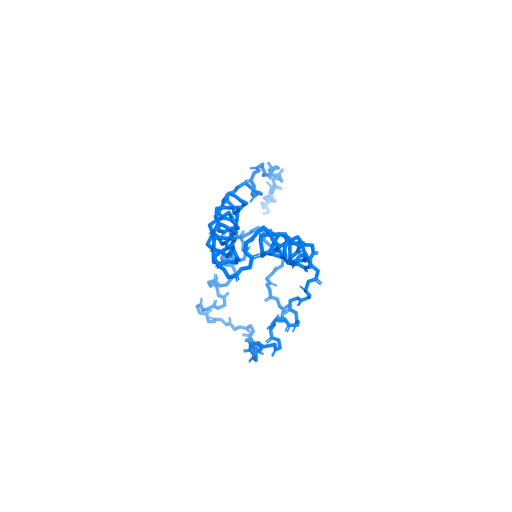276 5.037 17.029 1.00 83.56 93 TRP A N 1
ATOM 670 C CA . TRP A 1 93 ? -14.206 6.144 16.832 1.00 83.56 93 TRP A CA 1
ATOM 671 C C . TRP A 1 93 ? -13.578 7.294 16.034 1.00 83.56 93 TRP A C 1
ATOM 673 O O . TRP A 1 93 ? -14.177 7.778 15.075 1.00 83.56 93 TRP A O 1
ATOM 683 N N . ARG A 1 94 ? -12.347 7.704 16.374 1.00 82.19 94 ARG A N 1
ATOM 684 C CA . ARG A 1 94 ? -11.618 8.746 15.626 1.00 82.19 94 ARG A CA 1
ATOM 685 C C . ARG A 1 94 ? -11.302 8.336 14.192 1.00 82.19 94 ARG A C 1
ATOM 687 O O . ARG A 1 94 ? -11.280 9.192 13.313 1.00 82.19 94 ARG A O 1
ATOM 694 N N . ALA A 1 95 ? -11.066 7.050 13.960 1.00 80.69 95 ALA A N 1
ATOM 695 C CA . ALA A 1 95 ? -10.850 6.495 12.632 1.00 80.69 95 ALA A CA 1
ATOM 696 C C . ALA A 1 95 ? -12.147 6.386 11.805 1.00 80.69 95 ALA A C 1
ATOM 698 O O . ALA A 1 95 ? -12.081 6.047 10.626 1.00 80.69 95 ALA A O 1
ATOM 699 N N . GLY A 1 96 ? -13.317 6.680 12.390 1.00 76.50 96 GLY A N 1
ATOM 700 C CA . GLY A 1 96 ? -14.608 6.585 11.707 1.00 76.50 96 GLY A CA 1
ATOM 701 C C . GLY A 1 96 ? -15.027 5.146 11.403 1.00 76.50 96 GLY A C 1
ATOM 702 O O . GLY A 1 96 ? -15.819 4.922 10.488 1.00 76.50 96 GLY A O 1
ATOM 703 N N . LEU A 1 97 ? -14.486 4.169 12.136 1.00 78.44 97 LEU A N 1
ATOM 704 C CA . LEU A 1 97 ? -14.844 2.767 11.961 1.00 78.44 97 LEU A CA 1
ATOM 705 C C . LEU A 1 97 ? -16.255 2.514 12.504 1.00 78.44 97 LEU A C 1
ATOM 707 O O . LEU A 1 97 ? -16.620 2.995 13.576 1.00 78.44 97 LEU A O 1
ATOM 711 N N . VAL A 1 98 ? -17.049 1.748 11.750 1.00 71.88 98 VAL A N 1
ATOM 712 C CA . VAL A 1 98 ? -18.430 1.385 12.125 1.00 71.88 98 VAL A CA 1
ATOM 713 C C . VAL A 1 98 ? -18.447 0.457 13.342 1.00 71.88 98 VAL A C 1
ATOM 715 O O . VAL A 1 98 ? -19.363 0.521 14.158 1.00 71.88 98 VAL A O 1
ATOM 718 N N . GLN A 1 99 ? -17.420 -0.379 13.475 1.00 68.38 99 GLN A N 1
ATOM 719 C CA . GLN A 1 99 ? -17.261 -1.339 14.554 1.00 68.38 99 GLN A CA 1
ATOM 720 C C . GLN A 1 99 ? -15.796 -1.344 14.995 1.00 68.38 99 GLN A C 1
ATOM 722 O O . GLN A 1 99 ? -14.895 -1.115 14.182 1.00 68.38 99 GLN A O 1
ATOM 727 N N . ARG A 1 100 ? -15.564 -1.561 16.296 1.00 66.75 100 ARG A N 1
ATOM 728 C CA . ARG A 1 100 ? -14.221 -1.831 16.820 1.00 66.75 100 ARG A CA 1
ATOM 729 C C . ARG A 1 100 ? -13.643 -3.015 16.035 1.00 66.75 100 ARG A C 1
ATOM 731 O O . ARG A 1 100 ? -14.403 -3.950 15.811 1.00 66.75 100 ARG A O 1
ATOM 738 N N . PRO A 1 101 ? -12.355 -2.998 15.647 1.00 65.81 101 PRO A N 1
ATOM 739 C CA . PRO A 1 101 ? -11.710 -4.177 15.087 1.00 65.81 101 PRO A CA 1
ATOM 740 C C . PRO A 1 101 ? -11.815 -5.324 16.097 1.00 65.81 101 PRO A C 1
ATOM 742 O O . PRO A 1 101 ? -11.130 -5.330 17.122 1.00 65.81 101 PRO A O 1
ATOM 745 N N . ASP A 1 102 ? -12.754 -6.225 15.853 1.00 64.12 102 ASP A N 1
ATOM 746 C CA . ASP A 1 102 ? -12.832 -7.535 16.457 1.00 64.12 102 ASP A CA 1
ATOM 747 C C . ASP A 1 102 ? -12.271 -8.522 15.437 1.00 64.12 102 ASP A C 1
ATOM 749 O O . ASP A 1 102 ? -12.566 -8.404 14.250 1.00 64.12 102 ASP A O 1
ATOM 753 N N . LEU A 1 103 ? -11.473 -9.477 15.931 1.00 54.09 103 LEU A N 1
ATOM 754 C CA . LEU A 1 103 ? -10.655 -10.458 15.192 1.00 54.09 103 LEU A CA 1
ATOM 755 C C . LEU A 1 103 ? -9.211 -10.002 14.962 1.00 54.09 103 LEU A C 1
ATOM 757 O O . LEU A 1 103 ? -8.985 -9.084 14.153 1.00 54.09 103 LEU A O 1
#

Foldseek 3Di:
DDDPPPDPDPDPDLPPPVVVVVVVVLVVVLVVQLVVLCVVPNPVRNVVSVVVSVVCVVCVVVDPPVNVCVVVVHDFDDQDPDPVNVVQVVVCVVNVHPDRDGD

Sequence (103 aa):
MLKSKRTAQPSPSLLSHNVAHSLTILIGLGIAAGLSAYLLAGLIGIVTVAIILVALTLAAPRVPAETLMRLYSARLVPLDDSQLSSLVDVLAWRAGLVQRPDL

Radius of gyration: 20.57 Å; chains: 1; bounding box: 58×30×50 Å